Protein AF-A2BSF6-F1 (afdb_monomer_lite)

Sequence (145 aa):
MLYQRYLLPKESRSNFYLQANTDISTFKLSHDIDLTKETYTDGNVQVTCSACGILTIQTNPDKVHIIPTVSIGYQYKNTPNFKTNFSVGIQYIDPGSLENFTNTDYNLPSYVQTRVDDWVKKTQNKIDKYSEFQPSLNIGFSYAF

Organism: Prochlorococcus marinus (strain AS9601) (NCBI:txid146891)

Structure (mmCIF, N/CA/C/O backbone):
data_AF-A2BSF6-F1
#
_entry.id   AF-A2BSF6-F1
#
loop_
_atom_site.group_PDB
_atom_site.id
_atom_site.type_symbol
_atom_site.label_atom_id
_atom_site.label_alt_id
_atom_site.label_comp_id
_atom_site.label_asym_id
_atom_site.label_entity_id
_atom_site.label_seq_id
_atom_site.pdbx_PDB_ins_code
_atom_site.Cartn_x
_atom_site.Cartn_y
_atom_site.Cartn_z
_atom_site.occupancy
_atom_site.B_iso_or_equiv
_atom_site.auth_seq_id
_atom_site.auth_comp_id
_atom_site.auth_asym_id
_atom_site.auth_atom_id
_atom_site.pdbx_PDB_model_num
ATOM 1 N N . MET A 1 1 ? -22.817 -15.576 57.845 1.00 36.22 1 MET A N 1
ATOM 2 C CA . MET A 1 1 ? -22.002 -14.593 57.099 1.00 36.22 1 MET A CA 1
ATOM 3 C C . MET A 1 1 ? -21.074 -15.355 56.169 1.00 36.22 1 MET A C 1
ATOM 5 O O . MET A 1 1 ? -20.120 -15.948 56.646 1.00 36.22 1 MET A O 1
ATOM 9 N N . LEU A 1 2 ? -21.377 -15.400 54.872 1.00 35.06 2 LEU A N 1
ATOM 10 C CA . LEU A 1 2 ? -20.486 -15.956 53.850 1.00 35.06 2 LEU A CA 1
ATOM 11 C C . LEU A 1 2 ? -20.239 -14.845 52.836 1.00 35.06 2 LEU A C 1
ATOM 13 O O . LEU A 1 2 ? -21.128 -14.433 52.097 1.00 35.06 2 LEU A O 1
ATOM 17 N N . TYR A 1 3 ? -19.038 -14.289 52.931 1.00 33.44 3 TYR A N 1
ATOM 18 C CA . TYR A 1 3 ? -18.541 -13.170 52.150 1.00 33.44 3 TYR A CA 1
ATOM 19 C C . TYR A 1 3 ? -18.338 -13.659 50.708 1.00 33.44 3 TYR A C 1
ATOM 21 O O . TYR A 1 3 ? -17.293 -14.217 50.373 1.00 33.44 3 TYR A O 1
ATOM 29 N N . GLN A 1 4 ? -19.352 -13.508 49.851 1.00 40.81 4 GLN A N 1
ATOM 30 C CA . GLN A 1 4 ? -19.184 -13.674 48.408 1.00 40.81 4 GLN A CA 1
ATOM 31 C C . GLN A 1 4 ? -18.283 -12.542 47.910 1.00 40.81 4 GLN A C 1
ATOM 33 O O . GLN A 1 4 ? -18.714 -11.413 47.681 1.00 40.81 4 GLN A O 1
ATOM 38 N N . ARG A 1 5 ? -16.985 -12.844 47.805 1.00 38.78 5 ARG A N 1
ATOM 39 C CA . ARG A 1 5 ? -16.007 -11.998 47.127 1.00 38.78 5 ARG A CA 1
ATOM 40 C C . ARG A 1 5 ? -16.449 -11.834 45.674 1.00 38.78 5 ARG A C 1
ATOM 42 O O . ARG A 1 5 ? -16.396 -12.780 44.893 1.00 38.78 5 ARG A O 1
ATOM 49 N N . TYR A 1 6 ? -16.856 -10.617 45.332 1.00 44.53 6 TYR A N 1
ATOM 50 C CA . TYR A 1 6 ? -16.922 -10.110 43.968 1.00 44.53 6 TYR A CA 1
ATOM 51 C C . TYR A 1 6 ? -15.527 -10.237 43.329 1.00 44.53 6 TYR A C 1
ATOM 53 O O . TYR A 1 6 ? -14.677 -9.369 43.502 1.00 44.53 6 TYR A O 1
ATOM 61 N N . LEU A 1 7 ? -15.276 -11.358 42.647 1.00 42.84 7 LEU A N 1
ATOM 62 C CA . LEU A 1 7 ? -14.017 -11.683 41.957 1.00 42.84 7 LEU A CA 1
ATOM 63 C C . LEU A 1 7 ? -14.045 -11.346 40.458 1.00 42.84 7 LEU A C 1
ATOM 65 O O . LEU A 1 7 ? -13.193 -11.800 39.703 1.00 42.84 7 LEU A O 1
ATOM 69 N N . LEU A 1 8 ? -14.996 -10.522 40.025 1.00 45.84 8 LEU A N 1
ATOM 70 C CA . LEU A 1 8 ? -14.937 -9.865 38.726 1.00 45.84 8 LEU A CA 1
ATOM 71 C C . LEU A 1 8 ? -14.801 -8.366 38.993 1.00 45.84 8 LEU A C 1
ATOM 73 O O . LEU A 1 8 ? -15.740 -7.769 39.532 1.00 45.84 8 LEU A O 1
ATOM 77 N N . PRO A 1 9 ? -13.651 -7.736 38.687 1.00 39.72 9 PRO A N 1
ATOM 78 C CA . PRO A 1 9 ? -13.608 -6.287 38.666 1.00 39.72 9 PRO A CA 1
ATOM 79 C C . PRO A 1 9 ? -14.682 -5.818 37.679 1.00 39.72 9 PRO A C 1
ATOM 81 O O . PRO A 1 9 ? -14.777 -6.333 36.565 1.00 39.72 9 PRO A O 1
ATOM 84 N N . LYS A 1 10 ? -15.529 -4.881 38.131 1.00 43.34 10 LYS A N 1
ATOM 85 C CA . LYS A 1 10 ? -16.495 -4.153 37.298 1.00 43.34 10 LYS A CA 1
ATOM 86 C C . LYS A 1 10 ? -15.842 -3.838 35.954 1.00 43.34 10 LYS A C 1
ATOM 88 O O . LYS A 1 10 ? -14.739 -3.295 35.960 1.00 43.34 10 LYS A O 1
ATOM 93 N N . GLU A 1 11 ? -16.520 -4.198 34.864 1.00 47.94 11 GLU A N 1
ATOM 94 C CA . GLU A 1 11 ? -16.105 -3.973 33.478 1.00 47.94 11 GLU A CA 1
ATOM 95 C C . GLU A 1 11 ? -15.201 -2.746 33.333 1.00 47.94 11 GLU A C 1
ATOM 97 O O . GLU A 1 11 ? -15.571 -1.637 33.737 1.00 47.94 11 GLU A O 1
ATOM 102 N N . SER A 1 12 ? -14.014 -2.944 32.757 1.00 46.31 12 SER A N 1
ATOM 103 C CA . SER A 1 12 ? -13.149 -1.843 32.352 1.00 46.31 12 SER A CA 1
ATOM 104 C C . SER A 1 12 ? -13.959 -0.895 31.462 1.00 46.31 12 SER A C 1
ATOM 106 O O . SER A 1 12 ? -14.265 -1.202 30.314 1.00 46.31 12 SER A O 1
ATOM 108 N N . ARG A 1 13 ? -14.332 0.269 32.007 1.00 63.69 13 ARG A N 1
ATOM 109 C CA . ARG A 1 13 ? -15.059 1.356 31.325 1.00 63.69 13 ARG A CA 1
ATOM 110 C C . ARG A 1 13 ? -14.192 2.098 30.300 1.00 63.69 13 ARG A C 1
ATOM 112 O O . ARG A 1 13 ? -14.510 3.229 29.938 1.00 63.69 13 ARG A O 1
ATOM 119 N N . SER A 1 14 ? -13.070 1.520 29.880 1.00 73.69 14 SER A N 1
ATOM 120 C CA . SER A 1 14 ? -12.200 2.166 28.911 1.00 73.69 14 SER A CA 1
ATOM 121 C C . SER A 1 14 ? -12.827 2.070 27.526 1.00 73.69 14 SER A C 1
ATOM 123 O O . SER A 1 14 ? -13.086 0.984 27.020 1.00 73.69 14 SER A O 1
ATOM 125 N N . ASN A 1 15 ? -13.061 3.226 26.912 1.00 88.38 15 ASN A N 1
ATOM 126 C CA . ASN A 1 15 ? -13.421 3.319 25.501 1.00 88.38 15 ASN A CA 1
ATOM 127 C C . ASN A 1 15 ? -12.200 3.111 24.589 1.00 88.38 15 ASN A C 1
ATOM 129 O O . ASN A 1 15 ? -12.363 3.056 23.374 1.00 88.38 15 ASN A O 1
ATOM 133 N N . PHE A 1 16 ? -10.992 3.009 25.153 1.00 91.69 16 PHE A N 1
ATOM 134 C CA . PHE A 1 16 ? -9.787 2.702 24.394 1.00 91.69 16 PHE A CA 1
ATOM 135 C C . PHE A 1 16 ? -9.676 1.206 24.119 1.00 91.69 16 PHE A C 1
ATOM 137 O O . PHE A 1 16 ? -9.917 0.388 25.008 1.00 91.69 16 PHE A O 1
ATOM 144 N N . TYR A 1 17 ? -9.246 0.866 22.910 1.00 90.62 17 TYR A N 1
ATOM 145 C CA . TYR A 1 17 ? -8.969 -0.502 22.497 1.00 90.62 17 TYR A CA 1
ATOM 146 C C . TYR A 1 17 ? -7.651 -0.579 21.724 1.00 90.62 17 TYR A C 1
ATOM 148 O O . TYR A 1 17 ? -7.229 0.380 21.080 1.00 90.62 17 TYR A O 1
ATOM 156 N N . LEU A 1 18 ? -7.006 -1.740 21.797 1.00 91.94 18 LEU A N 1
ATOM 157 C CA . LEU A 1 18 ? -5.894 -2.121 20.934 1.00 91.94 18 LEU A CA 1
ATOM 158 C C . LEU A 1 18 ? -6.421 -3.169 19.955 1.00 91.94 18 LEU A C 1
ATOM 160 O O . LEU A 1 18 ? -7.111 -4.101 20.370 1.00 91.94 18 LEU A O 1
ATOM 164 N N . GLN A 1 19 ? -6.108 -3.014 18.676 1.00 90.69 19 GLN A N 1
ATOM 165 C CA . GLN A 1 19 ? -6.563 -3.898 17.614 1.00 90.69 19 GLN A CA 1
ATOM 166 C C . GLN A 1 19 ? -5.386 -4.318 16.737 1.00 90.69 19 GLN A C 1
ATOM 168 O O . GLN A 1 19 ? -4.584 -3.484 16.321 1.00 90.69 19 GLN A O 1
ATOM 173 N N . ALA A 1 20 ? -5.321 -5.611 16.430 1.00 92.56 20 ALA A N 1
ATOM 174 C CA . ALA A 1 20 ? -4.445 -6.167 15.411 1.00 92.56 20 ALA A CA 1
ATOM 175 C C . ALA A 1 20 ? -5.315 -6.842 14.346 1.00 92.56 20 ALA A C 1
ATOM 177 O O . ALA A 1 20 ? -6.120 -7.712 14.678 1.00 92.56 20 ALA A O 1
ATOM 178 N N . ASN A 1 21 ? -5.162 -6.422 13.092 1.00 89.25 21 ASN A N 1
ATOM 179 C CA . ASN A 1 21 ? -5.899 -6.930 11.939 1.00 89.25 21 ASN A CA 1
ATOM 180 C C . ASN A 1 21 ? -4.923 -7.418 10.866 1.00 89.25 21 ASN A C 1
ATOM 182 O O . ASN A 1 21 ? -3.729 -7.110 10.884 1.00 89.25 21 ASN A O 1
ATOM 186 N N . THR A 1 22 ? -5.435 -8.178 9.908 1.00 90.06 22 THR A N 1
ATOM 187 C CA . THR A 1 22 ? -4.697 -8.563 8.709 1.00 90.06 22 THR A CA 1
ATOM 188 C C . THR A 1 22 ? -5.651 -8.505 7.534 1.00 90.06 22 THR A C 1
ATOM 190 O O . THR A 1 22 ? -6.627 -9.253 7.502 1.00 90.06 22 THR A O 1
ATOM 193 N N . ASP A 1 23 ? -5.366 -7.610 6.596 1.00 85.94 23 ASP A N 1
ATOM 194 C CA . ASP A 1 23 ? -6.179 -7.411 5.404 1.00 85.94 23 ASP A CA 1
ATOM 195 C C . ASP A 1 23 ? -5.535 -8.108 4.205 1.00 85.94 23 ASP A C 1
ATOM 197 O O . ASP A 1 23 ? -4.311 -8.140 4.062 1.00 85.94 23 ASP A O 1
ATOM 201 N N . ILE A 1 24 ? -6.370 -8.672 3.336 1.00 86.19 24 ILE A N 1
ATOM 202 C CA . ILE A 1 24 ? -5.944 -9.250 2.062 1.00 86.19 24 ILE A CA 1
ATOM 203 C C . ILE A 1 24 ? -6.351 -8.267 0.971 1.00 86.19 24 ILE A C 1
ATOM 205 O O . ILE A 1 24 ? -7.530 -7.940 0.839 1.00 86.19 24 ILE A O 1
ATOM 209 N N . SER A 1 25 ? -5.380 -7.792 0.197 1.00 80.56 25 SER A N 1
ATOM 210 C CA . SER A 1 25 ? -5.597 -6.791 -0.842 1.00 80.56 25 SER A CA 1
ATOM 211 C C . SER A 1 25 ? -4.973 -7.216 -2.164 1.00 80.56 25 SER A C 1
ATOM 213 O O . SER A 1 25 ? -3.907 -7.822 -2.206 1.00 80.56 25 SER A O 1
ATOM 215 N N . THR A 1 26 ? -5.635 -6.858 -3.257 1.00 78.81 26 THR A N 1
ATOM 216 C CA . THR A 1 26 ? -5.137 -7.003 -4.630 1.00 78.81 26 THR A CA 1
ATOM 217 C C . THR A 1 26 ? -4.925 -5.619 -5.236 1.00 78.81 26 THR A C 1
ATOM 219 O O . THR A 1 26 ? -5.398 -5.342 -6.342 1.00 78.81 26 THR A O 1
ATOM 222 N N . PHE A 1 27 ? -4.345 -4.689 -4.467 1.00 72.50 27 PHE A N 1
ATOM 223 C CA . PHE A 1 27 ? -4.131 -3.330 -4.955 1.00 72.50 27 PHE A CA 1
ATOM 224 C C . PHE A 1 27 ? -3.217 -3.355 -6.184 1.00 72.50 27 PHE A C 1
ATOM 226 O O . PHE A 1 27 ? -2.243 -4.099 -6.238 1.00 72.50 27 PHE A O 1
ATOM 233 N N . LYS A 1 28 ? -3.553 -2.537 -7.182 1.00 71.06 28 LYS A N 1
ATOM 234 C CA . LYS A 1 28 ? -2.791 -2.412 -8.425 1.00 71.06 28 LYS A CA 1
ATOM 235 C C . LYS A 1 28 ? -2.431 -0.954 -8.619 1.00 71.06 28 LYS A C 1
ATOM 237 O O . LYS A 1 28 ? -3.319 -0.105 -8.684 1.00 71.06 28 LYS A O 1
ATOM 242 N N . LEU A 1 29 ? -1.139 -0.668 -8.709 1.00 71.31 29 LEU A N 1
ATOM 243 C CA . LEU A 1 29 ? -0.648 0.626 -9.158 1.00 71.31 29 LEU A CA 1
ATOM 244 C C . LEU A 1 29 ? -0.295 0.481 -10.630 1.00 71.31 29 LEU A C 1
ATOM 246 O O . LEU A 1 29 ? 0.525 -0.361 -10.977 1.00 71.31 29 LEU A O 1
ATOM 250 N N . SER A 1 30 ? -0.931 1.281 -11.480 1.00 73.44 30 SER A N 1
ATOM 251 C CA . SER A 1 30 ? -0.640 1.350 -12.910 1.00 73.44 30 SER A CA 1
ATOM 252 C C . SER A 1 30 ? -0.318 2.786 -13.298 1.00 73.44 30 SER A C 1
ATOM 254 O O . SER A 1 30 ? -0.878 3.743 -12.755 1.00 73.44 30 SER A O 1
ATOM 256 N N . HIS A 1 31 ? 0.625 2.930 -14.217 1.00 76.62 31 HIS A N 1
ATOM 257 C CA . HIS A 1 31 ? 0.983 4.198 -14.818 1.00 76.62 31 HIS A CA 1
ATOM 258 C C . HIS A 1 31 ? 1.181 4.008 -16.317 1.00 76.62 31 HIS A C 1
ATOM 260 O O . HIS A 1 31 ? 2.041 3.234 -16.740 1.00 76.62 31 HIS A O 1
ATOM 266 N N . ASP A 1 32 ? 0.392 4.739 -17.097 1.00 78.06 32 ASP A N 1
ATOM 267 C CA . ASP A 1 32 ? 0.456 4.722 -18.551 1.00 78.06 32 ASP A CA 1
ATOM 268 C C . ASP A 1 32 ? 1.260 5.920 -19.057 1.00 78.06 32 ASP A C 1
ATOM 270 O O . ASP A 1 32 ? 0.985 7.070 -18.701 1.00 78.06 32 ASP A O 1
ATOM 274 N N . ILE A 1 33 ? 2.245 5.647 -19.909 1.00 76.69 33 ILE A N 1
ATOM 275 C CA . ILE A 1 33 ? 3.097 6.645 -20.550 1.00 76.69 33 ILE A CA 1
ATOM 276 C C . ILE A 1 33 ? 2.929 6.541 -22.065 1.00 76.69 33 ILE A C 1
ATOM 278 O O . ILE A 1 33 ? 3.174 5.498 -22.669 1.00 76.69 33 ILE A O 1
ATOM 282 N N . ASP A 1 34 ? 2.523 7.641 -22.691 1.00 77.06 34 ASP A N 1
ATOM 283 C CA . ASP A 1 34 ? 2.353 7.739 -24.141 1.00 77.06 34 ASP A CA 1
ATOM 284 C C . ASP A 1 34 ? 3.707 7.996 -24.824 1.00 77.06 34 ASP A C 1
ATOM 286 O O . ASP A 1 34 ? 4.189 9.130 -24.880 1.00 77.06 34 ASP A O 1
ATOM 290 N N . LEU A 1 35 ? 4.324 6.936 -25.357 1.00 74.88 35 LEU A N 1
ATOM 291 C CA . LEU A 1 35 ? 5.633 7.009 -26.010 1.00 74.88 35 LEU A CA 1
ATOM 292 C C . LEU A 1 35 ? 5.574 7.714 -27.373 1.00 74.88 35 LEU A C 1
ATOM 294 O O . LEU A 1 35 ? 6.617 8.112 -27.892 1.00 74.88 35 LEU A O 1
ATOM 298 N N . THR A 1 36 ? 4.384 7.914 -27.954 1.00 74.56 36 THR A N 1
ATOM 299 C CA . THR A 1 36 ? 4.239 8.586 -29.261 1.00 74.56 36 THR A CA 1
ATOM 300 C C . THR A 1 36 ? 4.593 10.069 -29.213 1.00 74.56 36 THR A C 1
ATOM 302 O O . THR A 1 36 ? 4.924 10.670 -30.237 1.00 74.56 36 THR A O 1
ATOM 305 N N . LYS A 1 37 ? 4.558 10.655 -28.013 1.00 70.75 37 LYS A N 1
ATOM 306 C CA . LYS A 1 37 ? 4.862 12.067 -27.752 1.00 70.75 37 LYS A CA 1
ATOM 307 C C . LYS A 1 37 ? 6.276 12.284 -27.22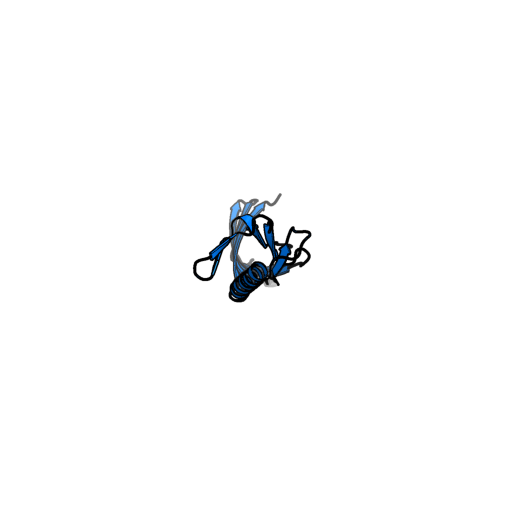2 1.00 70.75 37 LYS A C 1
ATOM 309 O O . LYS A 1 37 ? 6.691 13.428 -27.043 1.00 70.75 37 LYS A O 1
ATOM 314 N N . GLU A 1 38 ? 7.022 11.210 -26.980 1.00 68.19 38 GLU A N 1
ATOM 315 C CA . GLU A 1 38 ? 8.373 11.294 -26.448 1.00 68.19 38 GLU A CA 1
ATOM 316 C C . GLU A 1 38 ? 9.375 11.649 -27.546 1.00 68.19 38 GLU A C 1
ATOM 318 O O . GLU A 1 38 ? 9.556 10.930 -28.532 1.00 68.19 38 GLU A O 1
ATOM 323 N N . THR A 1 39 ? 10.063 12.773 -27.347 1.00 66.94 39 THR A N 1
ATOM 324 C CA . THR A 1 39 ? 11.132 13.226 -28.237 1.00 66.94 39 THR A CA 1
ATOM 325 C C . THR A 1 39 ? 12.497 12.902 -27.640 1.00 66.94 39 THR A C 1
ATOM 327 O O . THR A 1 39 ? 12.754 13.146 -26.453 1.00 66.94 39 THR A O 1
ATOM 330 N N . TYR A 1 40 ? 13.393 12.375 -28.463 1.00 62.34 40 TYR A N 1
ATOM 331 C CA . TYR A 1 40 ? 14.795 12.150 -28.143 1.00 62.34 40 TYR A CA 1
ATOM 332 C C . TYR A 1 40 ? 15.653 13.160 -28.895 1.00 62.34 40 TYR A C 1
ATOM 334 O O . TYR A 1 40 ? 15.484 13.312 -30.098 1.00 62.34 40 TYR A O 1
ATOM 342 N N . THR A 1 41 ? 16.568 13.830 -28.201 1.00 61.19 41 THR A N 1
ATOM 343 C CA . THR A 1 41 ? 17.502 14.776 -28.816 1.00 61.19 41 THR A CA 1
ATOM 344 C C . THR A 1 41 ? 18.920 14.283 -28.575 1.00 61.19 41 THR A C 1
ATOM 346 O O . THR A 1 41 ? 19.323 14.155 -27.419 1.00 61.19 41 THR A O 1
ATOM 349 N N . ASP A 1 42 ? 19.661 14.021 -29.650 1.00 51.28 42 ASP A N 1
ATOM 350 C CA . ASP A 1 42 ? 21.097 13.732 -29.620 1.00 51.28 42 ASP A CA 1
ATOM 351 C C . ASP A 1 42 ? 21.832 14.738 -30.510 1.00 51.28 42 ASP A C 1
ATOM 353 O O . ASP A 1 42 ? 21.590 14.838 -31.718 1.00 51.28 42 ASP A O 1
ATOM 357 N N . GLY A 1 43 ? 22.664 15.574 -29.888 1.00 63.47 43 GLY A N 1
ATOM 358 C CA . GLY A 1 43 ? 23.233 16.756 -30.532 1.00 63.47 43 GLY A CA 1
ATOM 359 C C . GLY A 1 43 ? 22.147 17.685 -31.097 1.00 63.47 43 GLY A C 1
ATOM 360 O O . GLY A 1 43 ? 21.328 18.217 -30.352 1.00 63.47 43 GLY A O 1
ATOM 361 N N . ASN A 1 44 ? 22.138 17.872 -32.422 1.00 63.44 44 ASN A N 1
ATOM 362 C CA . ASN A 1 44 ? 21.172 18.718 -33.141 1.00 63.44 44 ASN A CA 1
ATOM 363 C C . ASN A 1 44 ? 19.997 17.931 -33.753 1.00 63.44 44 ASN A C 1
ATOM 365 O O . ASN A 1 44 ? 19.197 18.510 -34.487 1.00 63.44 44 ASN A O 1
ATOM 369 N N . VAL A 1 45 ? 19.904 16.620 -33.518 1.00 46.66 45 VAL A N 1
ATOM 370 C CA . VAL A 1 45 ? 18.887 15.765 -34.143 1.00 46.66 45 VAL A CA 1
ATOM 371 C C . VAL A 1 45 ? 17.830 15.399 -33.113 1.00 46.66 45 VAL A C 1
ATOM 373 O O . VAL A 1 45 ? 18.140 14.785 -32.095 1.00 46.66 45 VAL A O 1
ATOM 376 N N . GLN A 1 46 ? 16.576 15.763 -33.395 1.00 68.56 46 GLN A N 1
ATOM 377 C CA . GLN A 1 46 ? 15.414 15.363 -32.606 1.00 68.56 46 GLN A CA 1
ATOM 378 C C . GLN A 1 46 ? 14.659 14.242 -33.329 1.00 68.56 46 GLN A C 1
ATOM 380 O O . GLN A 1 46 ? 14.233 14.403 -34.472 1.00 68.56 46 GLN A O 1
ATOM 385 N N . VAL A 1 47 ? 14.485 13.106 -32.662 1.00 62.09 47 VAL A N 1
ATOM 386 C CA . VAL A 1 47 ? 13.787 11.922 -33.168 1.00 62.09 47 VAL A CA 1
ATOM 387 C C . VAL A 1 47 ? 12.548 11.687 -32.312 1.00 62.09 47 VAL A C 1
ATOM 389 O O . VAL A 1 47 ? 12.622 11.709 -31.086 1.00 62.09 47 VAL A O 1
ATOM 392 N N . THR A 1 48 ? 11.404 11.462 -32.954 1.00 67.81 48 THR A N 1
ATOM 393 C CA . THR A 1 48 ? 10.137 11.139 -32.278 1.00 67.81 48 THR A CA 1
ATOM 394 C C . THR A 1 48 ? 9.679 9.764 -32.735 1.00 67.81 48 THR A C 1
ATOM 396 O O . THR A 1 48 ? 9.650 9.505 -33.939 1.00 67.81 48 THR A O 1
ATOM 399 N N . CYS A 1 49 ? 9.313 8.885 -31.801 1.00 66.12 49 CYS A N 1
ATOM 400 C CA . CYS A 1 49 ? 8.797 7.561 -32.143 1.00 66.12 49 CYS A CA 1
ATOM 401 C C . CYS A 1 49 ? 7.263 7.552 -32.169 1.00 66.12 49 CYS A C 1
ATOM 403 O O . CYS A 1 49 ? 6.614 7.106 -31.228 1.00 66.12 49 CYS A O 1
ATOM 405 N N . SER A 1 50 ? 6.669 8.000 -33.274 1.00 65.62 50 SER A N 1
ATOM 406 C CA . SER A 1 50 ? 5.208 8.072 -33.439 1.00 65.62 50 SER A CA 1
ATOM 407 C C . SER A 1 50 ? 4.484 6.715 -33.402 1.00 65.62 50 SER A C 1
ATOM 409 O O . SER A 1 50 ? 3.272 6.688 -33.213 1.00 65.62 50 SER A O 1
ATOM 411 N N . ALA A 1 51 ? 5.204 5.596 -33.553 1.00 66.12 51 ALA A N 1
ATOM 412 C CA . ALA A 1 51 ? 4.657 4.233 -33.542 1.00 66.12 51 ALA A CA 1
ATOM 413 C C . ALA A 1 51 ? 4.939 3.447 -32.244 1.00 66.12 51 ALA A C 1
ATOM 415 O O . ALA A 1 51 ? 4.582 2.277 -32.156 1.00 66.12 51 ALA A O 1
ATOM 416 N N . CYS A 1 52 ? 5.569 4.061 -31.235 1.00 67.31 52 CYS A N 1
ATOM 417 C CA . CYS A 1 52 ? 5.976 3.359 -30.010 1.00 67.31 52 CYS A CA 1
ATOM 418 C C . CYS A 1 52 ? 4.826 3.054 -29.026 1.00 67.31 52 CYS A C 1
ATOM 420 O O . CYS A 1 52 ? 5.054 2.389 -28.020 1.00 67.31 52 CYS A O 1
ATOM 422 N N . GLY A 1 53 ? 3.597 3.495 -29.312 1.00 73.44 53 GLY A N 1
ATOM 423 C CA . GLY A 1 53 ? 2.406 3.130 -28.539 1.00 73.44 53 GLY A CA 1
ATOM 424 C C . GLY A 1 53 ? 2.405 3.633 -27.089 1.00 73.44 53 GLY A C 1
ATOM 425 O O . GLY A 1 53 ? 3.029 4.644 -26.763 1.00 73.44 53 GLY A O 1
ATOM 426 N N . ILE A 1 54 ? 1.659 2.934 -26.228 1.00 74.75 54 ILE A N 1
ATOM 427 C CA . ILE A 1 54 ? 1.547 3.223 -24.790 1.00 74.75 54 ILE A CA 1
ATOM 428 C C . ILE A 1 54 ? 2.377 2.194 -24.018 1.00 74.75 54 ILE A C 1
ATOM 430 O O . ILE A 1 54 ? 2.242 0.985 -24.230 1.00 74.75 54 ILE A O 1
ATOM 434 N N . LEU A 1 55 ? 3.227 2.690 -23.122 1.00 70.88 55 LEU A N 1
ATOM 435 C CA . LEU A 1 55 ? 3.921 1.904 -22.112 1.00 70.88 55 LEU A CA 1
ATOM 436 C C . LEU A 1 55 ? 3.086 1.898 -20.835 1.00 70.88 55 LEU A C 1
ATOM 438 O O . LEU A 1 55 ? 2.875 2.951 -20.240 1.00 70.88 55 LEU A O 1
ATOM 442 N N . THR A 1 56 ? 2.695 0.718 -20.375 1.00 72.81 56 THR A N 1
ATOM 443 C CA . THR A 1 56 ? 2.051 0.536 -19.074 1.00 72.81 56 THR A CA 1
ATOM 444 C C . THR A 1 56 ? 3.072 -0.048 -18.108 1.00 72.81 56 THR A C 1
ATOM 446 O O . THR A 1 56 ? 3.588 -1.147 -18.313 1.00 72.81 56 THR A O 1
ATOM 449 N N . ILE A 1 57 ? 3.374 0.683 -17.039 1.00 70.25 57 ILE A N 1
ATOM 450 C CA . ILE A 1 57 ? 4.169 0.187 -15.914 1.00 70.25 57 ILE A CA 1
ATOM 451 C C . ILE A 1 57 ? 3.187 -0.110 -14.787 1.00 70.25 57 ILE A C 1
ATOM 453 O O . ILE A 1 57 ? 2.480 0.794 -14.339 1.00 70.25 57 ILE A O 1
ATOM 457 N N . GLN A 1 58 ? 3.127 -1.355 -14.323 1.00 72.25 58 GLN A N 1
ATOM 458 C CA . GLN A 1 58 ? 2.206 -1.745 -13.258 1.00 72.25 58 GLN A CA 1
ATOM 459 C C . GLN A 1 58 ? 2.851 -2.683 -12.242 1.00 72.25 58 GLN A C 1
ATOM 461 O O . GLN A 1 58 ? 3.753 -3.440 -12.574 1.00 72.25 58 GLN A O 1
ATOM 466 N N . THR A 1 59 ? 2.395 -2.649 -10.993 1.00 70.25 59 THR A N 1
ATOM 467 C CA . THR A 1 59 ? 2.733 -3.691 -10.009 1.00 70.25 59 THR A CA 1
ATOM 468 C C . THR A 1 59 ? 2.138 -5.028 -10.450 1.00 70.25 59 THR A C 1
ATOM 470 O O . THR A 1 59 ? 1.055 -5.031 -11.040 1.00 70.25 59 THR A O 1
ATOM 473 N N . ASN A 1 60 ? 2.817 -6.147 -10.156 1.00 69.19 60 ASN A N 1
ATOM 474 C CA . ASN A 1 60 ? 2.368 -7.487 -10.559 1.00 69.19 60 ASN A CA 1
ATOM 475 C C . ASN A 1 60 ? 0.853 -7.680 -10.292 1.00 69.19 60 ASN A C 1
ATOM 477 O O . ASN A 1 60 ? 0.421 -7.605 -9.136 1.00 69.19 60 ASN A O 1
ATOM 481 N N . PRO A 1 61 ? 0.038 -7.910 -11.338 1.00 64.50 61 PRO A N 1
ATOM 482 C CA . PRO A 1 61 ? -1.419 -7.880 -11.239 1.00 64.50 61 PRO A CA 1
ATOM 483 C C . PRO A 1 61 ? -2.028 -9.090 -10.519 1.00 64.50 61 PRO A C 1
ATOM 485 O O . PRO A 1 61 ? -3.205 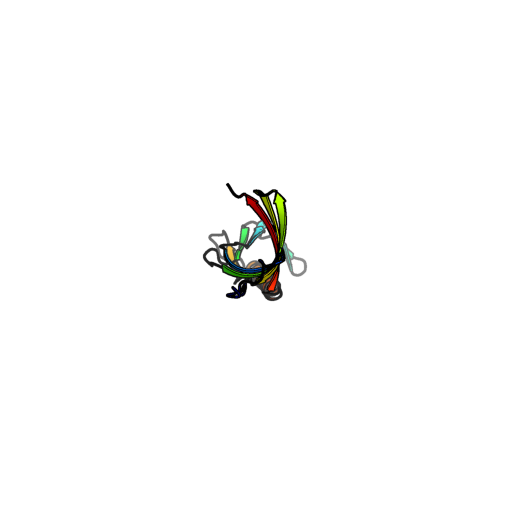-9.023 -10.153 1.00 64.50 61 PRO A O 1
ATOM 488 N N . ASP A 1 62 ? -1.259 -10.159 -10.318 1.00 69.56 62 ASP A N 1
ATOM 489 C CA . ASP A 1 62 ? -1.693 -11.401 -9.671 1.00 69.56 62 ASP A CA 1
ATOM 490 C C . ASP A 1 62 ? -1.151 -11.529 -8.239 1.00 69.56 62 ASP A C 1
ATOM 492 O O . ASP A 1 62 ? -1.474 -12.480 -7.520 1.00 69.56 62 ASP A O 1
ATOM 496 N N . LYS A 1 63 ? -0.342 -10.561 -7.786 1.00 71.19 63 LYS A N 1
ATOM 497 C CA . LYS A 1 63 ? 0.191 -10.555 -6.427 1.00 71.19 63 LYS A CA 1
ATOM 498 C C . LYS A 1 63 ? -0.922 -10.222 -5.431 1.00 71.19 63 LYS A C 1
ATOM 500 O O . LYS A 1 63 ? -1.571 -9.179 -5.486 1.00 71.19 63 LYS A O 1
ATOM 505 N N . VAL A 1 64 ? -1.121 -11.131 -4.482 1.00 77.50 64 VAL A N 1
ATOM 506 C CA . VAL A 1 64 ? -1.969 -10.911 -3.311 1.00 77.50 64 VAL A CA 1
ATOM 507 C C . VAL A 1 64 ? -1.104 -10.337 -2.196 1.00 77.50 64 VAL A C 1
ATOM 509 O O . VAL A 1 64 ? -0.075 -10.911 -1.840 1.00 77.50 64 VAL A O 1
ATOM 512 N N . HIS A 1 65 ? -1.529 -9.213 -1.631 1.00 81.31 65 HIS A N 1
ATOM 513 C CA . HIS A 1 65 ? -0.827 -8.526 -0.557 1.00 81.31 65 HIS A CA 1
ATOM 514 C C . HIS A 1 65 ? -1.506 -8.813 0.779 1.00 81.31 65 HIS A C 1
ATOM 516 O O . HIS A 1 65 ? -2.717 -8.643 0.925 1.00 81.31 65 HIS A O 1
ATOM 522 N N . ILE A 1 66 ? -0.706 -9.231 1.757 1.00 84.12 66 ILE A N 1
ATOM 523 C CA . ILE A 1 66 ? -1.129 -9.397 3.145 1.00 84.12 66 ILE A CA 1
ATOM 524 C C . ILE A 1 66 ? -0.660 -8.158 3.902 1.00 84.12 66 ILE A C 1
ATOM 526 O O . ILE A 1 66 ? 0.539 -7.900 3.974 1.00 84.12 66 ILE A O 1
ATOM 530 N N . ILE A 1 67 ? -1.607 -7.399 4.447 1.00 88.94 67 ILE A N 1
ATOM 531 C CA . ILE A 1 67 ? -1.363 -6.118 5.110 1.00 88.94 67 ILE A CA 1
ATOM 532 C C . ILE A 1 67 ? -1.690 -6.286 6.596 1.00 88.94 67 ILE A C 1
ATOM 534 O O . ILE A 1 67 ? -2.848 -6.127 7.000 1.00 88.94 67 ILE A O 1
ATOM 538 N N . PRO A 1 68 ? -0.715 -6.675 7.437 1.00 91.19 68 PRO A N 1
ATOM 539 C CA . PRO A 1 68 ? -0.918 -6.686 8.872 1.00 91.19 68 PRO A CA 1
ATOM 540 C C . PRO A 1 68 ? -0.929 -5.249 9.401 1.00 91.19 68 PRO A C 1
ATOM 542 O O . PRO A 1 68 ? -0.083 -4.425 9.045 1.00 91.19 68 PRO A O 1
ATOM 545 N N . THR A 1 69 ? -1.879 -4.971 10.289 1.00 93.56 69 THR A N 1
ATOM 546 C CA . THR A 1 69 ? -2.104 -3.640 10.857 1.00 93.56 69 THR A CA 1
ATOM 547 C C . THR A 1 69 ? -2.260 -3.740 12.363 1.00 93.56 69 THR A C 1
ATOM 549 O O . THR A 1 69 ? -3.045 -4.546 12.860 1.00 93.56 69 THR A O 1
ATOM 552 N N . VAL A 1 70 ? -1.555 -2.884 13.101 1.00 94.88 70 VAL A N 1
ATOM 553 C CA . VAL A 1 70 ? -1.737 -2.712 14.548 1.00 94.88 70 VAL A CA 1
ATOM 554 C C . VAL A 1 70 ? -2.176 -1.281 14.807 1.00 94.88 70 VAL A C 1
ATOM 556 O O . VAL A 1 70 ? -1.533 -0.338 14.349 1.00 94.88 70 VAL A O 1
ATOM 559 N N . SER A 1 71 ? -3.275 -1.108 15.536 1.00 94.81 71 SER A N 1
ATOM 560 C CA . SER A 1 71 ? -3.859 0.201 15.814 1.00 94.81 71 SER A CA 1
ATOM 561 C C . SER A 1 71 ? -4.338 0.328 17.253 1.00 94.81 71 SER A C 1
ATOM 563 O O . SER A 1 71 ? -4.756 -0.642 17.887 1.00 94.81 71 SER A O 1
ATOM 565 N N . ILE A 1 72 ? -4.281 1.552 17.764 1.00 95.25 72 ILE A N 1
ATOM 566 C CA . ILE A 1 72 ? -4.916 1.952 19.015 1.00 95.25 72 ILE A CA 1
ATOM 567 C C . ILE A 1 72 ? -6.100 2.828 18.639 1.00 95.25 72 ILE A C 1
ATOM 569 O O . ILE A 1 72 ? -5.980 3.739 17.816 1.00 95.25 72 ILE A O 1
ATOM 573 N N . GLY A 1 73 ? -7.249 2.555 19.238 1.00 94.06 73 GLY A N 1
ATOM 574 C CA . GLY A 1 73 ? -8.469 3.277 18.944 1.00 94.06 73 GLY A CA 1
ATOM 575 C C . GLY A 1 73 ? -9.260 3.682 20.169 1.00 94.06 73 GLY A C 1
ATOM 576 O O . GLY A 1 73 ? -8.985 3.271 21.295 1.00 94.06 73 GLY A O 1
ATOM 577 N N . TYR A 1 74 ? -10.257 4.519 19.914 1.00 92.75 74 TYR A N 1
ATOM 578 C CA . TYR A 1 74 ? -11.237 5.000 20.866 1.00 92.75 74 TYR A CA 1
ATOM 579 C C . TYR A 1 74 ? -12.645 4.790 20.303 1.00 92.75 74 TYR A C 1
ATOM 581 O O . TYR A 1 74 ? -12.934 5.142 19.157 1.00 92.75 74 TYR A O 1
ATOM 589 N N . GLN A 1 75 ? -13.529 4.222 21.118 1.00 93.00 75 GLN A N 1
ATOM 590 C CA . GLN A 1 75 ? -14.931 3.987 20.796 1.00 93.00 75 GLN A CA 1
ATOM 591 C C . GLN A 1 75 ? -15.826 5.021 21.489 1.00 93.00 75 GLN A C 1
ATOM 593 O O . GLN A 1 75 ? -16.035 4.988 22.702 1.00 93.00 75 GLN A O 1
ATOM 598 N N . TYR A 1 76 ? -16.438 5.898 20.705 1.00 91.12 76 TYR A N 1
ATOM 599 C CA . TYR A 1 76 ? -17.484 6.809 21.150 1.00 91.12 76 TYR A CA 1
ATOM 600 C C . TYR A 1 76 ? -18.830 6.077 21.197 1.00 91.12 76 TYR A C 1
ATOM 602 O O . TYR A 1 76 ? -19.334 5.589 20.184 1.00 91.12 76 TYR A O 1
ATOM 610 N N . LYS A 1 77 ? -19.432 5.997 22.389 1.00 89.12 77 LYS A N 1
ATOM 611 C CA . LYS A 1 77 ? -20.807 5.509 22.572 1.00 89.12 77 LYS A CA 1
ATOM 612 C C . LYS A 1 77 ? -21.771 6.679 22.360 1.00 89.12 77 LYS A C 1
ATOM 614 O O . LYS A 1 77 ? -21.990 7.450 23.288 1.00 89.12 77 LYS A O 1
ATOM 619 N N . ASN A 1 78 ? -22.311 6.820 21.151 1.00 86.62 78 ASN A N 1
ATOM 620 C CA . ASN A 1 78 ? -23.223 7.918 20.814 1.00 86.62 78 ASN A CA 1
ATOM 621 C C . ASN A 1 78 ? -24.628 7.655 21.375 1.00 86.62 78 ASN A C 1
ATOM 623 O O . ASN A 1 78 ? -25.212 8.507 22.036 1.00 86.62 78 ASN A O 1
ATOM 627 N N . THR A 1 79 ? -25.156 6.451 21.139 1.00 89.31 79 THR A N 1
ATOM 628 C CA . THR A 1 79 ? -26.430 5.964 21.691 1.00 89.31 79 THR A CA 1
ATOM 629 C C . THR A 1 79 ? -26.267 4.498 22.124 1.00 89.31 79 THR A C 1
ATOM 631 O O . THR A 1 79 ? -25.241 3.888 21.808 1.00 89.31 79 THR A O 1
ATOM 634 N N . PRO A 1 80 ? -27.235 3.886 22.839 1.00 87.38 80 PRO A N 1
ATOM 635 C CA . PRO A 1 80 ? -27.153 2.468 23.210 1.00 87.38 80 PRO A CA 1
ATOM 636 C C . PRO A 1 80 ? -26.923 1.535 22.012 1.00 87.38 80 PRO A C 1
ATOM 638 O O . PRO A 1 80 ? -26.197 0.549 22.131 1.00 87.38 80 PRO A O 1
ATOM 641 N N . ASN A 1 81 ? -27.465 1.910 20.852 1.00 91.81 81 ASN A N 1
ATOM 642 C CA . ASN A 1 81 ? -27.437 1.104 19.638 1.00 91.81 81 ASN A CA 1
ATOM 643 C C . ASN A 1 81 ? -26.416 1.603 18.611 1.00 91.81 81 ASN A C 1
ATOM 645 O O . ASN A 1 81 ? -26.206 0.918 17.624 1.00 91.81 81 ASN A O 1
ATOM 649 N N . PHE A 1 82 ? -25.775 2.762 18.802 1.00 92.44 82 PHE A N 1
ATOM 650 C CA . PHE A 1 82 ? -24.865 3.347 17.814 1.00 92.44 82 PHE A CA 1
ATOM 651 C C . PHE A 1 82 ? -23.530 3.765 18.427 1.00 92.44 82 PHE A C 1
ATOM 653 O O . PHE A 1 82 ? -23.470 4.530 19.396 1.00 92.44 82 PHE A O 1
ATOM 660 N N . LYS A 1 83 ? -22.441 3.290 17.821 1.00 93.00 83 LYS A N 1
ATOM 661 C CA . LYS A 1 83 ? -21.063 3.539 18.250 1.00 93.00 83 LYS A CA 1
ATOM 662 C C . LYS A 1 83 ? -20.224 4.024 17.071 1.00 93.00 83 LYS A C 1
ATOM 664 O O . LYS A 1 83 ? -20.373 3.523 15.959 1.00 93.00 83 LYS A O 1
ATOM 669 N N . THR A 1 84 ? -19.321 4.961 17.334 1.00 93.88 84 THR A N 1
ATOM 670 C CA . THR A 1 84 ? -18.299 5.403 16.378 1.00 93.88 84 THR A CA 1
ATOM 671 C C . THR A 1 84 ? -16.932 4.989 16.890 1.00 93.88 84 THR A C 1
ATOM 673 O O . THR A 1 84 ? -16.601 5.232 18.046 1.00 93.88 84 THR A O 1
ATOM 676 N N . ASN A 1 85 ? -16.130 4.391 16.025 1.00 92.44 85 ASN A N 1
ATOM 677 C CA . ASN A 1 85 ? -14.776 3.955 16.300 1.00 92.44 85 ASN A CA 1
ATOM 678 C C . ASN A 1 85 ? -13.811 4.841 15.532 1.00 92.44 85 ASN A C 1
ATOM 680 O O . ASN A 1 85 ? -13.988 5.070 14.340 1.00 92.44 85 ASN A O 1
ATOM 684 N N . PHE A 1 86 ? -12.783 5.311 16.215 1.00 94.94 86 PHE A N 1
ATOM 685 C CA . PHE A 1 86 ? -11.648 5.976 15.600 1.00 94.94 86 PHE A CA 1
ATOM 686 C C . PHE A 1 86 ? -10.395 5.204 15.988 1.00 94.94 86 PHE A C 1
ATOM 688 O O . PHE A 1 86 ? -10.228 4.919 17.173 1.00 94.94 86 PHE A O 1
ATOM 695 N N . SER A 1 87 ? -9.525 4.862 15.044 1.00 93.88 87 SER A N 1
ATOM 696 C CA . SER A 1 87 ? -8.220 4.286 15.363 1.00 93.88 87 SER A CA 1
ATOM 697 C C . SER A 1 87 ? -7.107 4.844 14.494 1.00 93.88 87 SER A C 1
ATOM 699 O O . SER A 1 87 ? -7.305 5.247 13.347 1.00 93.88 87 SER A O 1
ATOM 701 N N . VAL A 1 88 ? -5.921 4.882 15.093 1.00 95.75 88 VAL A N 1
ATOM 702 C CA . VAL A 1 88 ? -4.660 5.235 14.447 1.00 95.75 88 VAL A CA 1
ATOM 703 C C . VAL A 1 88 ? -3.690 4.087 14.644 1.00 95.75 88 VAL A C 1
ATOM 705 O O . VAL A 1 88 ? -3.620 3.493 15.724 1.00 95.75 88 VAL A O 1
ATOM 708 N N . GLY A 1 89 ? -2.953 3.747 13.601 1.00 94.06 89 GLY A N 1
ATOM 709 C CA . GLY A 1 89 ? -2.085 2.586 13.632 1.00 94.06 89 GLY A CA 1
ATOM 710 C C . GLY A 1 89 ? -0.948 2.651 12.641 1.00 94.06 89 GLY A C 1
ATOM 711 O O . GLY A 1 89 ? -0.719 3.654 11.967 1.00 94.06 89 GLY A O 1
ATOM 712 N N . ILE A 1 90 ? -0.245 1.533 12.559 1.00 93.81 90 ILE A N 1
ATOM 713 C CA . ILE A 1 90 ? 0.790 1.280 11.569 1.00 93.81 90 ILE A CA 1
ATOM 714 C C . ILE A 1 90 ? 0.377 0.021 10.816 1.00 93.81 90 ILE A C 1
ATOM 716 O O . ILE A 1 90 ? 0.007 -0.982 11.430 1.00 93.81 90 ILE A O 1
ATOM 720 N N . GLN A 1 91 ? 0.421 0.102 9.494 1.00 93.38 91 GLN A N 1
ATOM 721 C CA . GLN A 1 91 ? 0.191 -1.013 8.586 1.00 93.38 91 GLN A CA 1
ATOM 722 C C . GLN A 1 91 ? 1.480 -1.332 7.836 1.00 93.38 91 GLN A C 1
ATOM 724 O O . GLN A 1 91 ? 2.257 -0.428 7.525 1.00 93.38 91 GLN A O 1
ATOM 729 N N . TYR A 1 92 ? 1.705 -2.609 7.556 1.00 89.56 92 TYR A N 1
ATOM 730 C CA . TYR A 1 92 ? 2.816 -3.066 6.732 1.00 89.56 92 TYR A CA 1
ATOM 731 C C . TYR A 1 92 ? 2.325 -3.331 5.309 1.00 89.56 92 TYR A C 1
ATOM 733 O O . TYR A 1 92 ? 1.449 -4.168 5.105 1.00 89.56 92 TYR A O 1
ATOM 741 N N . ILE A 1 93 ? 2.879 -2.623 4.330 1.00 84.88 93 ILE A N 1
ATOM 742 C CA . ILE A 1 93 ? 2.570 -2.782 2.911 1.00 84.88 93 ILE A CA 1
ATOM 743 C C . ILE A 1 93 ? 3.873 -3.047 2.168 1.00 84.88 93 ILE A C 1
ATOM 745 O O . ILE A 1 93 ? 4.712 -2.158 2.052 1.00 84.88 93 ILE A O 1
ATOM 749 N N . ASP A 1 94 ? 3.994 -4.250 1.610 1.00 79.12 94 ASP A N 1
ATOM 750 C CA . ASP A 1 94 ? 4.981 -4.562 0.577 1.00 79.12 94 ASP A CA 1
ATOM 751 C C . ASP A 1 94 ? 4.379 -4.221 -0.804 1.00 79.12 94 ASP A C 1
ATOM 753 O O . ASP A 1 94 ? 3.477 -4.936 -1.262 1.00 79.12 94 ASP A O 1
ATOM 757 N N . PRO A 1 95 ? 4.836 -3.145 -1.474 1.00 66.75 95 PRO A N 1
ATOM 758 C CA . PRO A 1 95 ? 4.340 -2.723 -2.785 1.00 66.75 95 PRO A CA 1
ATOM 759 C C . PRO A 1 95 ? 4.701 -3.686 -3.929 1.00 66.75 95 PRO A C 1
ATOM 761 O O . PRO A 1 95 ? 4.072 -3.632 -4.984 1.00 66.75 95 PRO A O 1
ATOM 764 N N . GLY A 1 96 ? 5.650 -4.607 -3.727 1.00 71.19 96 GLY A N 1
ATOM 765 C CA . GLY A 1 96 ? 6.092 -5.566 -4.738 1.00 71.19 96 GLY A CA 1
ATOM 766 C C . GLY A 1 96 ? 6.925 -4.978 -5.881 1.00 71.19 96 GLY A C 1
ATOM 767 O O . GLY A 1 96 ? 7.364 -3.829 -5.851 1.00 71.19 96 GLY A O 1
ATOM 768 N N . SER A 1 97 ? 7.179 -5.815 -6.891 1.00 69.25 97 SER A N 1
ATOM 769 C CA . SER A 1 97 ? 7.945 -5.455 -8.086 1.00 69.25 97 SER A CA 1
ATOM 770 C C . SER A 1 97 ? 7.050 -4.874 -9.179 1.00 69.25 97 SER A C 1
ATOM 772 O O . SER A 1 97 ? 5.922 -5.332 -9.390 1.00 69.25 97 SER A O 1
ATOM 774 N N . LEU A 1 98 ? 7.583 -3.890 -9.900 1.00 70.12 98 LEU A N 1
ATOM 775 C CA . LEU A 1 98 ? 6.995 -3.376 -11.130 1.00 70.12 98 LEU A CA 1
ATOM 776 C C . LEU A 1 98 ? 7.262 -4.319 -12.305 1.00 70.12 98 LEU A C 1
ATOM 778 O O . LEU A 1 98 ? 8.361 -4.843 -12.472 1.00 70.12 98 LEU A O 1
ATOM 782 N N . GLU A 1 99 ? 6.257 -4.456 -13.155 1.00 68.38 99 GLU A N 1
ATOM 783 C CA . GLU A 1 99 ? 6.294 -5.123 -14.447 1.00 68.38 99 GLU A CA 1
ATOM 784 C C . GLU A 1 99 ? 5.977 -4.090 -15.536 1.00 68.38 99 GLU A C 1
ATOM 786 O O . GLU A 1 99 ? 5.144 -3.194 -15.351 1.00 68.38 99 GLU A O 1
ATOM 791 N N . ASN A 1 100 ? 6.671 -4.179 -16.669 1.00 67.19 100 ASN A N 1
ATOM 792 C CA . ASN A 1 100 ? 6.464 -3.305 -17.815 1.00 67.19 100 ASN A CA 1
ATOM 793 C C . ASN A 1 100 ? 5.780 -4.064 -18.953 1.00 67.19 100 ASN A C 1
ATOM 795 O O . ASN A 1 100 ? 6.196 -5.144 -19.360 1.00 67.19 100 ASN A O 1
ATOM 799 N N . PHE A 1 101 ? 4.741 -3.453 -19.504 1.00 66.19 101 PHE A N 1
ATOM 800 C CA . PHE A 1 101 ? 4.010 -3.964 -20.650 1.00 66.19 101 PHE A CA 1
ATOM 801 C C . PHE A 1 101 ? 4.014 -2.893 -21.733 1.00 66.19 101 PHE A C 1
ATOM 803 O O . PHE A 1 101 ? 3.792 -1.711 -21.468 1.00 66.19 101 PHE A O 1
ATOM 810 N N . THR A 1 102 ? 4.292 -3.302 -22.965 1.00 60.34 102 THR A N 1
ATOM 811 C CA . THR A 1 102 ? 4.213 -2.424 -24.136 1.00 60.34 102 THR A CA 1
ATOM 812 C C . THR A 1 102 ? 3.138 -2.969 -25.054 1.00 60.34 102 THR A C 1
ATOM 814 O O . THR A 1 102 ? 3.077 -4.171 -25.296 1.00 60.34 102 THR A O 1
ATOM 817 N N . ASN A 1 103 ? 2.257 -2.095 -25.535 1.00 56.81 103 ASN A N 1
ATOM 818 C CA . ASN A 1 103 ? 1.146 -2.497 -26.399 1.00 56.81 103 ASN A CA 1
ATOM 819 C C . ASN A 1 103 ? 1.539 -2.474 -27.889 1.00 56.81 103 ASN A C 1
ATOM 821 O O . ASN A 1 103 ? 0.796 -1.971 -28.730 1.00 56.81 103 ASN A O 1
ATOM 825 N N . THR A 1 104 ? 2.754 -2.923 -28.208 1.00 58.50 104 THR A N 1
ATOM 826 C CA . THR A 1 104 ? 3.307 -2.897 -29.567 1.00 58.50 104 THR A CA 1
ATOM 827 C C . THR A 1 104 ? 3.725 -4.295 -30.002 1.00 58.50 104 THR A C 1
ATOM 829 O O . THR A 1 104 ? 4.508 -4.943 -29.316 1.00 58.50 104 THR A O 1
ATOM 832 N N . ASP A 1 105 ? 3.293 -4.718 -31.193 1.00 57.41 105 ASP A N 1
ATOM 833 C CA . ASP A 1 105 ? 3.696 -5.995 -31.813 1.00 57.41 105 ASP A CA 1
ATOM 834 C C . ASP A 1 105 ? 5.172 -6.021 -32.264 1.00 57.41 105 ASP A C 1
ATOM 836 O O . ASP A 1 105 ? 5.687 -7.048 -32.708 1.00 57.41 105 ASP A O 1
ATOM 840 N N . TYR A 1 106 ? 5.866 -4.882 -32.171 1.00 62.06 106 TYR A N 1
ATOM 841 C CA . TYR A 1 106 ? 7.250 -4.700 -32.595 1.00 62.06 106 TYR A CA 1
ATOM 842 C C . TYR A 1 106 ? 8.144 -4.332 -31.413 1.00 62.06 106 TYR A C 1
ATOM 844 O O . TYR A 1 106 ? 7.740 -3.579 -30.526 1.00 62.06 106 TYR A O 1
ATOM 852 N N . ASN A 1 107 ? 9.389 -4.815 -31.438 1.00 66.88 107 ASN A N 1
ATOM 853 C CA . ASN A 1 107 ? 10.396 -4.424 -30.457 1.00 66.88 107 ASN A CA 1
ATOM 854 C C . ASN A 1 107 ? 10.638 -2.914 -30.519 1.00 66.88 107 ASN A C 1
ATOM 856 O O . ASN A 1 107 ? 10.850 -2.349 -31.597 1.00 66.88 107 ASN A O 1
ATOM 860 N N . LEU A 1 108 ? 10.647 -2.276 -29.350 1.00 71.81 108 LEU A N 1
ATOM 861 C CA . LEU A 1 108 ? 10.982 -0.866 -29.238 1.00 71.81 108 LEU A CA 1
ATOM 862 C C . LEU A 1 108 ? 12.416 -0.618 -29.741 1.00 71.81 108 LEU A C 1
ATOM 864 O O . LEU A 1 108 ? 13.310 -1.431 -29.493 1.00 71.81 108 LEU A O 1
ATOM 868 N N . PRO A 1 109 ? 12.677 0.513 -30.419 1.00 76.06 109 PRO A N 1
ATOM 869 C CA . PRO A 1 109 ? 14.038 0.914 -30.746 1.00 76.06 109 PRO A CA 1
ATOM 870 C C . PRO A 1 109 ? 14.910 1.022 -29.487 1.00 76.06 109 PRO A C 1
ATOM 872 O O . PRO A 1 109 ? 14.435 1.458 -28.436 1.00 76.06 109 PRO A O 1
ATOM 875 N N . SER A 1 110 ? 16.204 0.711 -29.601 1.00 75.88 110 SER A N 1
ATOM 876 C CA . SER A 1 110 ? 17.133 0.667 -28.458 1.00 75.88 110 SER A CA 1
ATOM 877 C C . SER A 1 110 ? 17.163 1.957 -27.628 1.00 75.88 110 SER A C 1
ATOM 879 O O . SER A 1 110 ? 17.232 1.898 -26.406 1.00 75.88 110 SER A O 1
ATOM 881 N N . TYR A 1 111 ? 17.046 3.130 -28.260 1.00 72.38 111 TYR A N 1
ATOM 882 C CA . TYR A 1 111 ? 17.006 4.420 -27.559 1.00 72.38 111 TYR A CA 1
ATOM 883 C C . TYR A 1 111 ? 15.739 4.611 -26.707 1.00 72.38 111 TYR A C 1
ATOM 885 O O . TYR A 1 111 ? 15.793 5.249 -25.656 1.00 72.38 111 TYR A O 1
ATOM 893 N N . VAL A 1 112 ? 14.606 4.048 -27.139 1.00 72.88 112 VAL A N 1
ATOM 894 C CA . VAL A 1 112 ? 13.351 4.058 -26.374 1.00 72.88 112 VAL A CA 1
ATOM 895 C C . VAL A 1 112 ? 13.450 3.054 -25.239 1.00 72.88 112 VAL A C 1
ATOM 897 O O . VAL A 1 112 ? 13.129 3.390 -24.104 1.00 72.88 112 VAL A O 1
ATOM 900 N N . GLN A 1 113 ? 13.974 1.859 -25.518 1.00 74.06 113 GLN A N 1
ATOM 901 C CA . GLN A 1 113 ? 14.115 0.798 -24.526 1.00 74.06 113 GLN A CA 1
ATOM 902 C C . GLN A 1 113 ? 15.004 1.217 -23.346 1.00 74.06 113 GLN A C 1
ATOM 904 O O . GLN A 1 113 ? 14.590 1.071 -22.201 1.00 74.06 113 GLN A O 1
ATOM 909 N N . THR A 1 114 ? 16.140 1.878 -23.597 1.00 77.50 114 THR A N 1
ATOM 910 C CA . THR A 1 114 ? 16.990 2.426 -22.523 1.00 77.50 114 THR A CA 1
ATOM 911 C C . THR A 1 114 ? 16.249 3.446 -21.647 1.00 77.50 114 THR A C 1
ATOM 913 O O . THR A 1 114 ? 16.442 3.470 -20.433 1.00 77.50 114 THR A O 1
ATOM 916 N N . ARG A 1 115 ? 15.370 4.284 -22.224 1.00 74.81 115 ARG A N 1
ATOM 917 C CA . ARG A 1 115 ? 14.534 5.227 -21.450 1.00 74.81 115 ARG A CA 1
ATOM 918 C C . ARG A 1 115 ? 13.492 4.506 -20.604 1.00 74.81 115 ARG A C 1
ATOM 920 O O . ARG A 1 115 ? 13.286 4.889 -19.455 1.00 74.81 115 ARG A O 1
ATOM 927 N N . VAL A 1 116 ? 12.844 3.491 -21.174 1.00 76.62 116 VAL A N 1
ATOM 928 C CA . VAL A 1 116 ? 11.874 2.647 -20.465 1.00 76.62 116 VAL A CA 1
ATOM 929 C C . VAL A 1 116 ? 12.544 1.990 -19.263 1.00 76.62 116 VAL A C 1
ATOM 931 O O . VAL A 1 116 ? 12.036 2.116 -18.150 1.00 76.62 116 VAL A O 1
ATOM 934 N N . ASP A 1 117 ? 13.714 1.382 -19.454 1.00 80.06 117 ASP A N 1
ATOM 935 C CA . ASP A 1 117 ? 14.474 0.741 -18.379 1.00 80.06 117 ASP A CA 1
ATOM 936 C C . ASP A 1 117 ? 14.877 1.748 -17.292 1.00 80.06 117 ASP A C 1
ATOM 938 O O . ASP A 1 117 ? 14.719 1.484 -16.097 1.00 80.06 117 ASP A O 1
ATOM 942 N N . ASP A 1 118 ? 15.323 2.945 -17.685 1.00 81.81 118 ASP A N 1
ATOM 943 C CA . ASP A 1 118 ? 15.637 4.032 -16.756 1.00 81.81 118 ASP A CA 1
ATOM 944 C C . ASP A 1 118 ? 14.411 4.494 -15.955 1.00 81.81 118 ASP A C 1
ATOM 946 O O . ASP A 1 118 ? 14.523 4.781 -14.758 1.00 81.81 118 ASP A O 1
ATOM 950 N N . TRP A 1 119 ? 13.239 4.590 -16.586 1.00 77.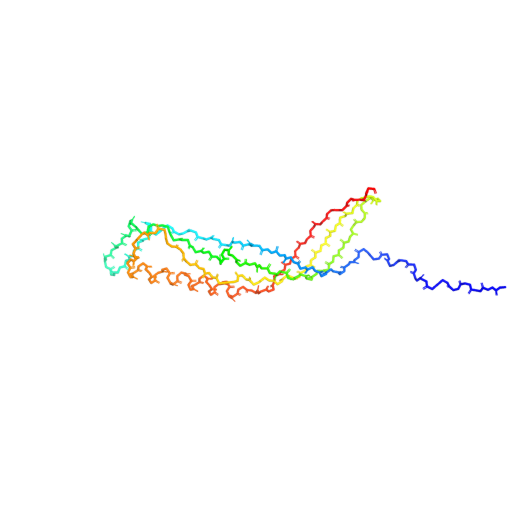12 119 TRP A N 1
ATOM 951 C CA . TRP A 1 119 ? 11.991 4.961 -15.920 1.00 77.12 119 TRP A CA 1
ATOM 952 C C . TRP A 1 119 ? 11.503 3.883 -14.965 1.00 77.12 119 TRP A C 1
ATOM 954 O O . TRP A 1 119 ? 11.186 4.205 -13.817 1.00 77.12 119 TRP A O 1
ATOM 964 N N . VAL A 1 120 ? 11.498 2.620 -15.391 1.00 78.94 120 VAL A N 1
ATOM 965 C CA . VAL A 1 120 ? 11.145 1.478 -14.539 1.00 78.94 120 VAL A CA 1
ATOM 966 C C . VAL A 1 120 ? 12.081 1.436 -13.335 1.00 78.94 120 VAL A C 1
ATOM 968 O O . VAL A 1 120 ? 11.617 1.447 -12.198 1.00 78.94 120 VAL A O 1
ATOM 971 N N . LYS A 1 121 ? 13.398 1.528 -13.552 1.00 82.19 121 LYS A N 1
ATOM 972 C CA . LYS A 1 121 ? 14.399 1.521 -12.477 1.00 82.19 121 LYS A CA 1
ATOM 973 C C . LYS A 1 121 ? 14.258 2.709 -11.527 1.00 82.19 121 LYS A C 1
ATOM 975 O O . LYS A 1 121 ? 14.354 2.542 -10.313 1.00 82.19 121 LYS A O 1
ATOM 980 N N . LYS A 1 122 ? 14.031 3.925 -12.036 1.00 82.06 122 LYS A N 1
ATOM 981 C CA . LYS A 1 122 ? 13.793 5.112 -11.191 1.00 82.06 122 LYS A CA 1
ATOM 982 C C . LYS A 1 122 ? 12.515 4.977 -10.370 1.00 82.06 122 LYS A C 1
ATOM 984 O O . LYS A 1 122 ? 12.494 5.430 -9.228 1.00 82.06 122 LYS A O 1
ATOM 989 N N . THR A 1 123 ? 11.473 4.382 -10.941 1.00 77.31 123 THR A N 1
ATOM 990 C CA . THR A 1 123 ? 10.185 4.195 -10.268 1.00 77.31 123 THR A CA 1
ATOM 991 C C . THR A 1 123 ? 10.286 3.102 -9.211 1.00 77.31 123 THR A C 1
ATOM 993 O O . THR A 1 123 ? 9.906 3.354 -8.073 1.00 77.31 123 THR A O 1
ATOM 996 N N . GLN A 1 124 ? 10.918 1.967 -9.523 1.00 79.06 124 GLN A N 1
ATOM 997 C CA . GLN A 1 124 ? 11.199 0.910 -8.550 1.00 79.06 124 GLN A CA 1
ATOM 998 C C . GLN A 1 124 ? 12.044 1.446 -7.390 1.00 79.06 124 GLN A C 1
ATOM 1000 O O . GLN A 1 124 ? 11.632 1.347 -6.248 1.00 79.06 124 GLN A O 1
ATOM 1005 N N . ASN A 1 125 ? 13.134 2.171 -7.665 1.00 81.50 125 ASN A N 1
ATOM 1006 C CA . ASN A 1 125 ? 13.949 2.793 -6.612 1.00 81.50 125 ASN A CA 1
ATOM 1007 C C . ASN A 1 125 ? 13.174 3.795 -5.740 1.00 81.50 125 ASN A C 1
ATOM 1009 O O . ASN A 1 125 ? 13.572 4.058 -4.607 1.00 81.50 125 ASN A O 1
ATOM 1013 N N . LYS A 1 126 ? 12.127 4.441 -6.271 1.00 78.50 126 LYS A N 1
ATOM 1014 C CA . LYS A 1 126 ? 11.246 5.294 -5.462 1.00 78.50 126 LYS A CA 1
ATOM 1015 C C . LYS A 1 126 ? 10.336 4.443 -4.586 1.00 78.50 126 LYS A C 1
ATOM 1017 O O . LYS A 1 126 ? 10.212 4.766 -3.413 1.00 78.50 126 LYS A O 1
ATOM 1022 N N . ILE A 1 127 ? 9.747 3.386 -5.142 1.00 76.12 127 ILE A N 1
ATOM 1023 C CA . ILE A 1 127 ? 8.915 2.412 -4.424 1.00 76.12 127 ILE A CA 1
ATOM 1024 C C . ILE A 1 127 ? 9.712 1.756 -3.291 1.00 76.12 127 ILE A C 1
ATOM 1026 O O . ILE A 1 127 ? 9.270 1.810 -2.152 1.00 76.12 127 ILE A O 1
ATOM 1030 N N . ASP A 1 128 ? 10.924 1.278 -3.566 1.00 74.88 128 ASP A N 1
ATOM 1031 C CA . ASP A 1 128 ? 11.819 0.644 -2.587 1.00 74.88 128 ASP A CA 1
ATOM 1032 C C . ASP A 1 128 ? 12.264 1.606 -1.472 1.00 74.88 128 ASP A C 1
ATOM 1034 O O . ASP A 1 128 ? 12.659 1.189 -0.387 1.00 74.88 128 ASP A O 1
ATOM 1038 N N . LYS A 1 129 ? 12.235 2.919 -1.736 1.00 76.31 129 LYS A N 1
ATOM 1039 C CA . LYS A 1 129 ? 12.513 3.952 -0.727 1.00 76.31 129 LYS A CA 1
ATOM 1040 C C . LYS A 1 129 ? 11.308 4.270 0.149 1.00 76.31 129 LYS A C 1
ATOM 1042 O O . LYS A 1 129 ? 11.497 4.903 1.191 1.00 76.31 129 LYS A O 1
ATOM 1047 N N . TYR A 1 130 ? 10.090 3.913 -0.259 1.00 74.31 130 TYR A N 1
ATOM 1048 C CA . TYR A 1 130 ? 8.942 4.055 0.625 1.00 74.31 130 TYR A CA 1
ATOM 1049 C C . TYR A 1 130 ? 9.072 3.055 1.768 1.00 74.31 130 TYR A C 1
ATOM 1051 O O . TYR A 1 130 ? 9.390 1.888 1.571 1.00 74.31 130 TYR A O 1
ATOM 1059 N N . SER A 1 131 ? 8.826 3.536 2.984 1.00 70.25 131 SER A N 1
ATOM 1060 C CA . SER A 1 131 ? 8.767 2.666 4.151 1.00 70.25 131 SER A CA 1
ATOM 1061 C C . SER A 1 131 ? 7.650 1.642 3.964 1.00 70.25 131 SER A C 1
ATOM 1063 O O . SER A 1 131 ? 6.501 2.015 3.713 1.00 70.25 131 SER A O 1
ATOM 1065 N N . GLU A 1 132 ? 7.986 0.366 4.151 1.00 82.94 132 GLU A N 1
ATOM 1066 C CA . GLU A 1 132 ? 7.016 -0.734 4.209 1.00 82.94 132 GLU A CA 1
ATOM 1067 C C . GLU A 1 132 ? 6.008 -0.503 5.347 1.00 82.94 132 GLU A C 1
ATOM 1069 O O . GLU A 1 132 ? 4.850 -0.895 5.259 1.00 82.94 132 GLU A O 1
ATOM 1074 N N . PHE A 1 133 ? 6.412 0.214 6.400 1.00 87.00 133 PHE A N 1
ATOM 1075 C CA . PHE A 1 133 ? 5.526 0.652 7.474 1.00 87.00 133 PHE A C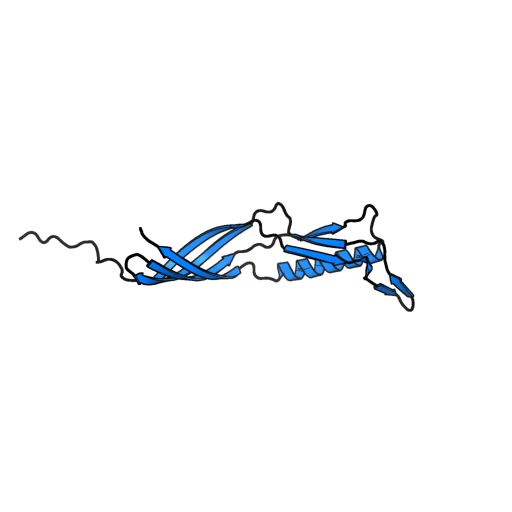A 1
ATOM 1076 C C . PHE A 1 133 ? 4.904 2.008 7.147 1.00 87.00 133 PHE A C 1
ATOM 1078 O O . PHE A 1 133 ? 5.611 3.015 7.045 1.00 87.00 133 PHE A O 1
ATOM 1085 N N . GLN A 1 134 ? 3.579 2.036 7.038 1.00 89.69 134 GLN A N 1
ATOM 1086 C CA . GLN A 1 134 ? 2.796 3.227 6.727 1.00 89.69 134 GLN A CA 1
ATOM 1087 C C . GLN A 1 134 ? 1.824 3.553 7.868 1.00 89.69 134 GLN A C 1
ATOM 1089 O O . GLN A 1 134 ? 1.291 2.641 8.505 1.00 89.69 134 GLN A O 1
ATOM 1094 N N . PRO A 1 135 ? 1.563 4.840 8.154 1.00 91.88 135 PRO A N 1
ATOM 1095 C CA . PRO A 1 135 ? 0.514 5.212 9.093 1.00 91.88 135 PRO A CA 1
ATOM 1096 C C . PRO A 1 135 ? -0.859 4.822 8.533 1.00 91.88 135 PRO A C 1
ATOM 1098 O O . PRO A 1 135 ? -1.123 4.981 7.343 1.00 91.88 135 PRO A O 1
ATOM 1101 N N . SER A 1 136 ? -1.747 4.348 9.403 1.00 91.44 136 SER A N 1
ATOM 1102 C CA . SER A 1 136 ? -3.140 4.042 9.076 1.00 91.44 136 SER A CA 1
ATOM 1103 C C . SER A 1 136 ? -4.094 4.830 9.969 1.00 91.44 136 SER A C 1
ATOM 1105 O O . SER A 1 136 ? -3.819 5.089 11.143 1.00 91.44 136 SER A O 1
ATOM 1107 N N . LEU A 1 137 ? -5.226 5.221 9.387 1.00 93.81 137 LEU A N 1
ATOM 1108 C CA . LEU A 1 137 ? -6.327 5.902 10.056 1.00 93.81 137 LEU A CA 1
ATOM 1109 C C . LEU A 1 137 ? -7.610 5.149 9.711 1.00 93.81 137 LEU A C 1
ATOM 1111 O O . LEU A 1 137 ? -7.896 4.943 8.533 1.00 93.81 137 LEU A O 1
ATOM 1115 N N . ASN A 1 138 ? -8.394 4.766 10.714 1.00 91.19 138 ASN A N 1
ATOM 1116 C CA . ASN A 1 138 ? -9.674 4.101 10.503 1.00 91.19 138 ASN A CA 1
ATOM 1117 C C . ASN A 1 138 ? -10.795 4.837 11.243 1.00 91.19 138 ASN A C 1
ATOM 1119 O O . ASN A 1 138 ? -10.646 5.236 12.400 1.00 91.19 138 ASN A O 1
ATOM 1123 N N . ILE A 1 139 ? -11.924 5.005 10.556 1.00 93.62 139 ILE A N 1
ATOM 1124 C CA . ILE A 1 139 ? -13.166 5.528 11.118 1.00 93.62 139 ILE A CA 1
ATOM 1125 C C . ILE A 1 139 ? -14.257 4.499 10.828 1.00 93.62 139 ILE A C 1
ATOM 1127 O O . ILE A 1 139 ? -14.588 4.246 9.672 1.00 93.62 139 ILE A O 1
ATOM 1131 N N . GLY A 1 140 ? -14.818 3.918 11.883 1.00 91.69 140 GLY A N 1
ATOM 1132 C CA . GLY A 1 140 ? -15.861 2.904 11.803 1.00 91.69 140 GLY A CA 1
ATOM 1133 C C . GLY A 1 140 ? -17.153 3.354 12.470 1.00 91.69 140 GLY A C 1
ATOM 1134 O O . GLY A 1 14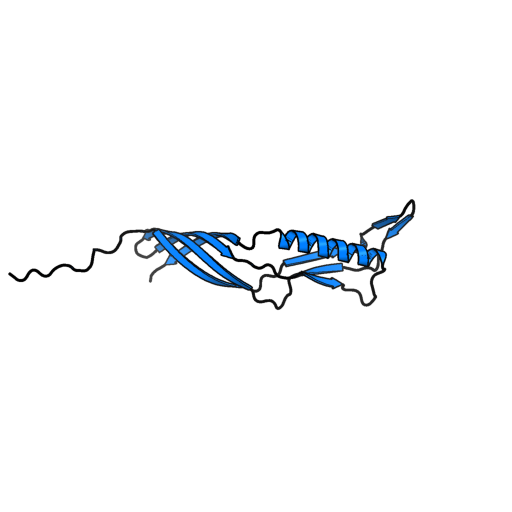0 ? -17.142 4.074 13.467 1.00 91.69 140 GLY A O 1
ATOM 1135 N N . PHE A 1 141 ? -18.282 2.878 11.959 1.00 93.81 141 PHE A N 1
ATOM 1136 C CA . PHE A 1 141 ? -19.595 3.060 12.572 1.00 93.81 141 PHE A CA 1
ATOM 1137 C C . PHE A 1 141 ? -20.206 1.685 12.833 1.00 93.81 141 PHE A C 1
ATOM 1139 O O . PHE A 1 141 ? -20.157 0.809 11.972 1.00 93.81 141 PHE A O 1
ATOM 1146 N N . SER A 1 142 ? -20.761 1.471 14.022 1.00 89.31 142 SER A N 1
ATOM 1147 C CA . SER A 1 142 ? -21.354 0.192 14.416 1.00 89.31 142 SER A CA 1
ATOM 1148 C C . SER A 1 142 ? -22.757 0.412 14.961 1.00 89.31 142 SER A C 1
ATOM 1150 O O . SER A 1 142 ? -22.956 1.264 15.830 1.00 89.31 142 SER A O 1
ATOM 1152 N N . TYR A 1 143 ? -23.713 -0.378 14.470 1.00 92.50 143 TYR A N 1
ATOM 1153 C CA . TYR A 1 143 ? -25.097 -0.379 14.931 1.00 92.50 143 TYR A CA 1
ATOM 1154 C C . TYR A 1 143 ? -25.460 -1.745 15.528 1.00 92.50 143 TYR A C 1
ATOM 1156 O O . TYR A 1 143 ? -25.178 -2.771 14.913 1.00 92.50 143 TYR A O 1
ATOM 1164 N N . ALA A 1 144 ? -26.046 -1.759 16.725 1.00 90.50 144 ALA A N 1
ATOM 1165 C CA . ALA A 1 144 ? -26.561 -2.959 17.379 1.00 90.50 144 ALA A CA 1
ATOM 1166 C C . ALA A 1 144 ? -28.092 -2.977 17.278 1.00 90.50 144 ALA A C 1
ATOM 1168 O O . ALA A 1 144 ? -28.738 -2.002 17.671 1.00 90.50 144 ALA A O 1
ATOM 1169 N N . PHE A 1 145 ? -28.629 -4.068 16.728 1.00 88.81 145 PHE A N 1
ATOM 1170 C CA . PHE A 1 145 ? -30.064 -4.320 16.578 1.00 88.81 145 PHE A CA 1
ATOM 1171 C C . PHE A 1 145 ? -30.644 -4.983 17.826 1.00 88.81 145 PHE A C 1
ATOM 1173 O O . PHE A 1 145 ? -29.933 -5.828 18.420 1.00 88.81 145 PHE A O 1
#

pLDDT: mean 75.8, std 15.08, range [33.44, 95.75]

Foldseek 3Di:
DDDPPPPDDDPDPFQKDKDKDKDKDQDKDKDKDAQQPDWDDDPHDIDGDNQQGIKIKMADRPDIWIKIKIWMWGWDCPDPFKIKIKIKTKIFTDSHAIDMDTPHPDDDDPVVVVVVVVVSVVVVVVSVPDGSIDMDIDMDMGGDD

Radius of gyration: 26.54 Å; chains: 1; bounding box: 53×35×91 Å

Secondary structure (DSSP, 8-state):
-----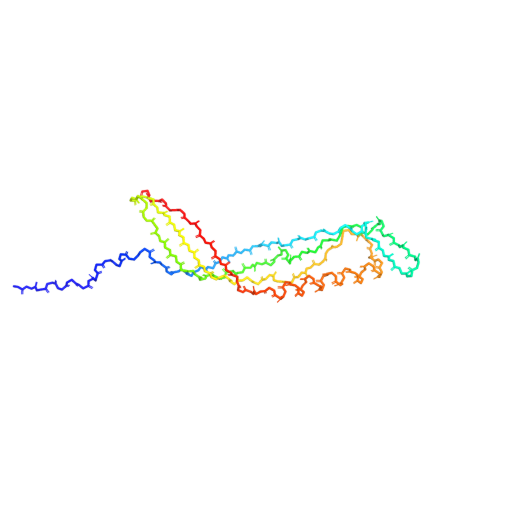--S-------EEEEEEEEEE----EEEEEGGG-EEEETTEEEE-TT--EEEEEE-TTPPEEEEEEEEEEEEEEETTEEEEEEEEEEE-----EEEEE--SSPPPHHHHHHHHHHHHHHHHHHTTS-SEEEEEEEEEEE--